Protein AF-A0A0L7K233-F1 (afdb_monomer_lite)

InterPro domains:
  IPR011701 Major facilitator superfamily [PF07690] (3-145)
  IPR020846 Major facilitator superfamily domain [PS50850] (1-150)
  IPR036259 MFS transporter superfamily [G3DSA:1.20.1250.20] (2-150)
  IPR036259 MFS transporter superfamily [SSF103473] (3-145)
  IPR050382 Major Facilitator Superfamily Sodium/Anion Cotransporter [PTHR11662] (2-149)

pLDDT: mean 72.91, std 12.08, range [40.19, 90.88]

Structure (mmCIF, N/CA/C/O backbone):
data_AF-A0A0L7K233-F1
#
_entry.id   AF-A0A0L7K233-F1
#
loop_
_atom_site.group_PDB
_atom_site.id
_atom_site.type_symbol
_atom_site.label_atom_id
_atom_site.label_alt_id
_atom_site.label_comp_id
_atom_site.label_asym_id
_atom_site.label_entity_id
_atom_site.label_seq_id
_atom_site.pdbx_PDB_ins_code
_atom_site.Cartn_x
_atom_site.Cartn_y
_atom_site.Cartn_z
_atom_site.occupancy
_atom_site.B_iso_or_equiv
_atom_site.auth_seq_id
_atom_site.auth_comp_id
_atom_site.auth_asym_id
_atom_site.auth_atom_id
_atom_site.pdbx_PDB_model_num
ATOM 1 N N . ILE A 1 1 ? 17.329 -3.101 -22.648 1.00 51.62 1 ILE A N 1
ATOM 2 C CA . ILE A 1 1 ? 16.815 -1.810 -22.131 1.00 51.62 1 ILE A CA 1
ATOM 3 C C . ILE A 1 1 ? 15.582 -1.509 -22.965 1.00 51.62 1 ILE A C 1
ATOM 5 O O . ILE A 1 1 ? 15.682 -1.614 -24.177 1.00 51.62 1 ILE A O 1
ATOM 9 N N . TYR A 1 2 ? 14.409 -1.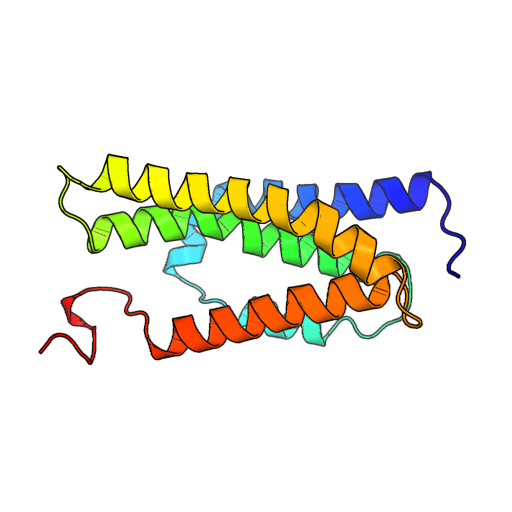312 -22.361 1.00 56.34 2 TYR A N 1
ATOM 10 C CA . TYR A 1 2 ? 13.219 -0.978 -23.146 1.00 56.34 2 TYR A CA 1
ATOM 11 C C . TYR A 1 2 ? 13.303 0.499 -23.542 1.00 56.34 2 TYR A C 1
ATOM 13 O O . TYR A 1 2 ? 13.306 1.358 -22.662 1.00 56.34 2 TYR A O 1
ATOM 21 N N . GLU A 1 3 ? 13.388 0.796 -24.837 1.00 56.91 3 GLU A N 1
ATOM 22 C CA . GLU A 1 3 ? 13.337 2.170 -25.349 1.00 56.91 3 GLU A CA 1
ATOM 23 C C . GLU A 1 3 ? 11.879 2.630 -25.419 1.00 56.91 3 GLU A C 1
ATOM 25 O O . GLU A 1 3 ? 11.200 2.509 -26.436 1.00 56.91 3 GLU A O 1
ATOM 30 N N . TRP A 1 4 ? 11.345 3.077 -24.284 1.00 70.12 4 TRP A N 1
ATOM 31 C CA . TRP A 1 4 ? 10.004 3.653 -24.231 1.00 70.12 4 TRP A CA 1
ATOM 32 C C . TRP A 1 4 ? 10.066 5.153 -24.476 1.00 70.12 4 TRP A C 1
ATOM 34 O O . TRP A 1 4 ? 10.749 5.877 -23.754 1.00 70.12 4 TRP A O 1
ATOM 44 N N . ASP A 1 5 ? 9.294 5.614 -25.457 1.00 77.50 5 ASP A N 1
ATOM 45 C CA . ASP A 1 5 ? 9.101 7.037 -25.714 1.00 77.50 5 ASP A CA 1
ATOM 46 C C . ASP A 1 5 ? 8.535 7.759 -24.473 1.00 77.50 5 ASP A C 1
ATOM 48 O O . ASP A 1 5 ? 7.766 7.180 -23.693 1.00 77.50 5 ASP A O 1
ATOM 52 N N . LYS A 1 6 ? 8.868 9.045 -24.300 1.00 76.44 6 LYS A N 1
ATOM 53 C CA . LYS A 1 6 ? 8.425 9.861 -23.152 1.00 76.44 6 LYS A CA 1
ATOM 54 C C . LYS A 1 6 ? 6.900 9.882 -23.019 1.00 76.44 6 LYS A C 1
ATOM 56 O O . LYS A 1 6 ? 6.381 9.876 -21.903 1.00 76.44 6 LYS A O 1
ATOM 61 N N . LYS A 1 7 ? 6.170 9.830 -24.141 1.00 78.88 7 LYS A N 1
ATOM 62 C CA . LYS A 1 7 ? 4.704 9.714 -24.152 1.00 78.88 7 LYS A CA 1
ATOM 63 C C . LYS A 1 7 ? 4.226 8.408 -23.510 1.00 78.88 7 LYS A C 1
ATOM 65 O O . LYS A 1 7 ? 3.275 8.412 -22.732 1.00 78.88 7 LYS A O 1
ATOM 70 N N . THR A 1 8 ? 4.915 7.303 -23.788 1.00 76.75 8 THR A N 1
ATOM 71 C CA . THR A 1 8 ? 4.617 5.979 -23.220 1.00 76.75 8 THR A CA 1
ATOM 72 C C . THR A 1 8 ? 4.929 5.942 -21.726 1.00 76.75 8 THR A C 1
ATOM 74 O O . THR A 1 8 ? 4.123 5.450 -20.942 1.00 76.75 8 THR A O 1
ATOM 77 N N . GLN A 1 9 ? 6.050 6.532 -21.299 1.00 76.31 9 GLN A N 1
ATOM 78 C CA . GLN A 1 9 ? 6.382 6.664 -19.875 1.00 76.31 9 GLN A CA 1
ATOM 79 C C . GLN A 1 9 ? 5.333 7.489 -19.113 1.00 76.31 9 GLN A C 1
ATOM 81 O O . GLN A 1 9 ? 4.907 7.090 -18.027 1.00 76.31 9 GLN A O 1
ATOM 86 N N . GLY A 1 10 ? 4.865 8.595 -19.703 1.00 79.00 10 GLY A N 1
ATOM 87 C CA . GLY A 1 10 ? 3.781 9.407 -19.148 1.00 79.00 10 GLY A CA 1
ATOM 88 C C . GLY A 1 10 ? 2.468 8.631 -19.023 1.00 79.00 10 GLY A C 1
ATOM 89 O O . GLY A 1 10 ? 1.823 8.670 -17.975 1.00 79.00 10 GLY A O 1
ATOM 90 N N . LEU A 1 11 ? 2.105 7.851 -20.048 1.00 80.06 11 LEU A N 1
ATOM 91 C CA . LEU A 1 11 ? 0.928 6.978 -20.014 1.00 80.06 11 LEU A CA 1
ATOM 92 C C . LEU A 1 11 ? 1.029 5.922 -18.906 1.00 80.06 11 LEU A C 1
ATOM 94 O O . LEU A 1 11 ? 0.099 5.784 -18.115 1.00 80.06 11 LEU A O 1
ATOM 98 N N . ILE A 1 12 ? 2.175 5.250 -18.772 1.00 78.88 12 ILE A N 1
ATOM 99 C CA . ILE A 1 12 ? 2.407 4.274 -17.698 1.00 78.88 12 ILE A CA 1
ATOM 100 C C . ILE A 1 12 ? 2.263 4.930 -16.321 1.00 78.88 12 ILE A C 1
ATOM 102 O O . ILE A 1 12 ? 1.602 4.374 -15.444 1.00 78.88 12 ILE A O 1
ATOM 106 N N . LEU A 1 13 ? 2.839 6.117 -16.116 1.00 78.06 13 LEU A N 1
ATOM 107 C CA . LEU A 1 13 ? 2.757 6.808 -14.830 1.00 78.06 13 LEU A CA 1
ATOM 108 C C . LEU A 1 13 ? 1.321 7.257 -14.512 1.00 78.06 13 LEU A C 1
ATOM 110 O O . LEU A 1 13 ? 0.853 7.060 -13.393 1.00 78.06 13 LEU A O 1
ATOM 114 N N . SER A 1 14 ? 0.608 7.798 -15.505 1.00 80.81 14 SER A N 1
ATOM 115 C CA . SER A 1 14 ? -0.775 8.273 -15.356 1.00 80.81 14 SER A CA 1
ATOM 116 C C . SER A 1 14 ? -1.790 7.149 -15.124 1.00 80.81 14 SER A C 1
ATOM 118 O O . SER A 1 14 ? -2.748 7.342 -14.378 1.00 80.81 14 SER A O 1
ATOM 120 N N . SER A 1 15 ? -1.548 5.954 -15.675 1.00 81.62 15 SER A N 1
ATOM 121 C CA . SER A 1 15 ? -2.442 4.796 -15.535 1.00 81.62 15 SER A CA 1
ATOM 122 C C . SER A 1 15 ? -2.702 4.396 -14.073 1.00 81.62 15 SER A C 1
ATOM 124 O O . SER A 1 15 ? -3.811 3.994 -13.727 1.00 81.62 15 SER A O 1
ATOM 126 N N . PHE A 1 16 ? -1.728 4.607 -13.180 1.00 78.25 16 PHE A N 1
ATOM 127 C CA . PHE A 1 16 ? -1.914 4.435 -11.736 1.00 78.25 16 PHE A CA 1
ATOM 128 C C . PHE A 1 16 ? -3.020 5.345 -11.181 1.00 78.25 16 PHE A C 1
ATOM 130 O O . PHE A 1 16 ? -3.906 4.892 -10.455 1.00 78.25 16 PHE A O 1
ATOM 137 N N . PHE A 1 17 ? -2.997 6.626 -11.556 1.00 79.62 17 PHE A N 1
ATOM 138 C CA . PHE A 1 17 ? -3.957 7.612 -11.066 1.00 79.62 17 PHE A CA 1
ATOM 139 C C . PHE A 1 17 ? -5.369 7.349 -11.580 1.00 79.62 17 PHE A C 1
ATOM 141 O O . PHE A 1 17 ? -6.327 7.653 -10.878 1.00 79.62 17 PHE A O 1
ATOM 148 N N . TRP A 1 18 ? -5.519 6.754 -12.766 1.00 81.19 18 TRP A N 1
ATOM 149 C CA . TRP A 1 18 ? -6.833 6.381 -13.292 1.00 81.19 18 TRP A CA 1
ATOM 150 C C . TRP A 1 18 ? -7.513 5.340 -12.402 1.00 81.19 18 TRP A C 1
ATOM 152 O O . TRP A 1 18 ? -8.664 5.529 -12.010 1.00 81.19 18 TRP A O 1
ATOM 162 N N . GLY A 1 19 ? -6.780 4.288 -12.016 1.00 76.31 19 GLY A N 1
ATOM 163 C CA . GLY A 1 19 ? -7.266 3.298 -11.053 1.00 76.31 19 GLY A CA 1
ATOM 164 C C . GLY A 1 19 ? -7.548 3.927 -9.688 1.00 76.31 19 GLY A C 1
ATOM 165 O O . GLY A 1 19 ? -8.621 3.740 -9.121 1.00 76.31 19 GLY A O 1
ATOM 166 N N . TYR A 1 20 ? -6.623 4.748 -9.190 1.00 75.38 20 TYR A N 1
ATOM 167 C CA . TYR A 1 20 ? -6.786 5.413 -7.898 1.00 75.38 20 TYR A CA 1
ATOM 168 C C . TYR A 1 20 ? -8.042 6.302 -7.847 1.00 75.38 20 TYR A C 1
ATOM 170 O O . TYR A 1 20 ? -8.860 6.166 -6.939 1.00 75.38 20 TYR A O 1
ATOM 178 N N . MET A 1 21 ? -8.251 7.171 -8.844 1.00 79.44 21 MET A N 1
ATOM 179 C CA . MET A 1 21 ? -9.422 8.055 -8.917 1.00 79.44 21 MET A CA 1
ATOM 180 C C . MET A 1 21 ? -10.733 7.280 -9.043 1.00 79.44 21 MET A C 1
ATOM 182 O O . MET A 1 21 ? -11.689 7.599 -8.339 1.00 79.44 21 MET A O 1
ATOM 186 N N . ALA A 1 22 ? -10.773 6.252 -9.897 1.00 78.31 22 ALA A N 1
ATOM 187 C CA . ALA A 1 22 ? -11.970 5.441 -10.094 1.00 78.31 22 ALA A CA 1
ATOM 188 C C . ALA A 1 22 ? -12.402 4.729 -8.805 1.00 78.31 22 ALA A C 1
ATOM 190 O O . ALA A 1 22 ? -13.597 4.598 -8.546 1.00 78.31 22 ALA A O 1
ATOM 191 N N . MET A 1 23 ? -11.439 4.297 -7.983 1.00 73.00 23 MET A N 1
ATOM 192 C CA . MET A 1 23 ? -11.727 3.570 -6.751 1.00 73.00 23 MET A CA 1
ATOM 193 C C . MET A 1 23 ? -11.938 4.473 -5.534 1.00 73.00 23 MET A C 1
ATOM 195 O O . MET A 1 23 ? -12.603 4.038 -4.603 1.00 73.00 23 MET A O 1
ATOM 199 N N . GLN A 1 24 ? -11.468 5.726 -5.522 1.00 69.31 24 GLN A N 1
ATOM 200 C CA . GLN A 1 24 ? -11.686 6.624 -4.376 1.00 69.31 24 GLN A CA 1
ATOM 201 C C . GLN A 1 24 ? -13.169 6.786 -4.000 1.00 69.31 24 GLN A C 1
ATOM 203 O O . GLN A 1 24 ? -13.491 6.825 -2.815 1.00 69.31 24 GLN A O 1
ATOM 208 N N . ILE A 1 25 ? -14.073 6.832 -4.984 1.00 69.19 25 ILE A N 1
ATOM 209 C CA . ILE A 1 25 ? -15.519 6.976 -4.750 1.00 69.19 25 ILE A CA 1
ATOM 210 C C . ILE A 1 25 ? -16.129 5.690 -4.135 1.00 69.19 25 ILE A C 1
ATOM 212 O O . ILE A 1 25 ? -16.782 5.778 -3.095 1.00 69.19 25 ILE A O 1
ATOM 216 N N . PRO A 1 26 ? -15.926 4.483 -4.705 1.00 68.69 26 PRO A N 1
ATOM 217 C CA . PRO A 1 26 ? -16.506 3.245 -4.175 1.00 68.69 26 PRO A CA 1
ATOM 218 C C . PRO A 1 26 ? -15.673 2.526 -3.089 1.00 68.69 26 PRO A C 1
ATOM 220 O O . PRO A 1 26 ? -16.179 1.577 -2.480 1.00 68.69 26 PRO A O 1
ATOM 223 N N . ALA A 1 27 ? -14.429 2.938 -2.809 1.00 60.56 27 ALA A N 1
ATOM 224 C CA . ALA A 1 27 ? -13.501 2.262 -1.887 1.00 60.56 27 ALA A CA 1
ATOM 225 C C . ALA A 1 27 ? -14.092 2.011 -0.491 1.00 60.56 27 ALA A C 1
ATOM 227 O O . ALA A 1 27 ? -13.907 0.930 0.070 1.00 60.56 27 ALA A O 1
ATOM 228 N N . GLY A 1 28 ? -14.856 2.965 0.051 1.00 54.59 28 GLY A N 1
ATOM 229 C CA . GLY A 1 28 ? -15.491 2.825 1.367 1.00 54.59 28 GLY A CA 1
ATOM 230 C C . GLY A 1 28 ? -16.544 1.709 1.437 1.00 54.59 28 GLY A C 1
ATOM 231 O O . GLY A 1 28 ? -16.739 1.107 2.493 1.00 54.59 28 GLY A O 1
ATOM 232 N N . LEU A 1 29 ? -17.195 1.391 0.311 1.00 60.28 29 LEU A N 1
ATOM 233 C CA . LEU A 1 29 ? -18.207 0.333 0.211 1.00 60.28 29 LEU A CA 1
ATOM 234 C C . LEU A 1 29 ? -17.580 -1.026 -0.130 1.00 60.28 29 LEU A C 1
ATOM 236 O O . LEU A 1 29 ? -17.965 -2.042 0.450 1.00 60.28 29 LEU A O 1
ATOM 240 N N . LEU A 1 30 ? -16.590 -1.058 -1.031 1.00 56.47 30 LEU A N 1
ATOM 241 C CA . LEU A 1 30 ? -15.907 -2.301 -1.412 1.00 56.47 30 LEU A CA 1
ATOM 242 C C . LEU A 1 30 ? -15.009 -2.863 -0.304 1.00 56.47 30 LEU A C 1
ATOM 244 O O . LEU A 1 30 ? -14.959 -4.087 -0.154 1.00 56.47 30 LEU A O 1
ATOM 248 N N . ALA A 1 31 ? -14.383 -2.008 0.515 1.00 53.12 31 ALA A N 1
ATOM 249 C CA . ALA A 1 31 ? -13.583 -2.438 1.666 1.00 53.12 31 ALA A CA 1
ATOM 250 C C . ALA A 1 31 ? -14.389 -3.284 2.669 1.00 53.12 31 ALA A C 1
ATOM 252 O O . ALA A 1 31 ? -13.833 -4.164 3.320 1.00 53.12 31 ALA A O 1
ATOM 253 N N . LYS A 1 32 ? -15.711 -3.072 2.757 1.00 52.16 32 LYS A N 1
ATOM 254 C CA . LYS A 1 32 ? -16.603 -3.867 3.613 1.00 52.16 32 LYS A CA 1
ATOM 255 C C . LYS A 1 32 ? -17.024 -5.212 3.014 1.00 52.16 32 LYS A C 1
ATOM 257 O O . LYS A 1 32 ? -17.476 -6.059 3.776 1.00 52.16 32 LYS A O 1
ATOM 262 N N . LYS A 1 33 ? -16.944 -5.407 1.689 1.00 53.50 33 LYS A N 1
ATOM 263 C CA . LYS A 1 33 ? -17.670 -6.502 1.014 1.00 53.50 33 LYS A CA 1
ATOM 264 C C . LYS A 1 33 ? -16.799 -7.560 0.335 1.00 53.50 33 LYS A C 1
ATOM 266 O O . LYS A 1 33 ? -17.219 -8.710 0.322 1.00 53.50 33 LYS A O 1
ATOM 271 N N . TYR A 1 34 ? -15.634 -7.220 -0.229 1.00 53.03 34 TYR A N 1
ATOM 272 C CA . TYR A 1 34 ? -14.989 -8.140 -1.186 1.00 53.03 34 TYR A CA 1
ATOM 273 C C . TYR A 1 34 ? -13.635 -8.743 -0.802 1.00 53.03 34 TYR A C 1
ATOM 275 O O . TYR A 1 34 ? -13.296 -9.776 -1.372 1.00 53.03 34 TYR A O 1
ATOM 283 N N . GLY A 1 35 ? -12.903 -8.214 0.185 1.00 53.47 35 GLY A N 1
ATOM 284 C CA . GLY A 1 35 ? -11.617 -8.792 0.607 1.00 53.47 35 GLY A CA 1
ATOM 285 C C . GLY A 1 35 ? -10.552 -8.821 -0.509 1.00 53.47 35 GLY A C 1
ATOM 286 O O . GLY A 1 35 ? -10.838 -8.814 -1.703 1.00 53.47 35 GLY A O 1
ATOM 287 N N . GLY A 1 36 ? -9.270 -8.844 -0.149 1.00 51.00 36 GLY A N 1
ATOM 288 C CA . GLY A 1 36 ? -8.165 -8.630 -1.099 1.00 51.00 36 GLY A CA 1
ATOM 289 C C . GLY A 1 36 ? -7.953 -9.700 -2.190 1.00 51.00 36 GLY A C 1
ATOM 290 O O . GLY A 1 36 ? -6.953 -9.662 -2.898 1.00 51.00 36 GLY A O 1
ATOM 291 N N . LYS A 1 37 ? -8.849 -10.684 -2.335 1.00 41.81 37 LYS A N 1
ATOM 292 C CA . LYS A 1 37 ? -8.624 -11.907 -3.125 1.00 41.81 37 LYS A CA 1
ATOM 293 C C . LYS A 1 37 ? -8.744 -11.699 -4.641 1.00 41.81 37 LYS A C 1
ATOM 295 O O . LYS A 1 37 ? -8.035 -12.354 -5.399 1.00 41.81 37 LYS A O 1
ATOM 300 N N . LEU A 1 38 ? -9.582 -10.756 -5.088 1.00 52.28 38 LEU A N 1
ATOM 301 C CA . LEU A 1 38 ? -9.756 -10.430 -6.515 1.00 52.28 38 LEU A CA 1
ATOM 302 C C . LEU A 1 38 ? -8.485 -9.807 -7.130 1.00 52.28 38 LEU A C 1
ATOM 304 O O . LEU A 1 38 ? -8.199 -9.980 -8.309 1.00 52.28 38 LEU A O 1
ATOM 308 N N . ILE A 1 39 ? -7.700 -9.118 -6.301 1.00 52.59 39 ILE A N 1
ATOM 309 C CA . ILE A 1 39 ? -6.488 -8.378 -6.678 1.00 52.59 39 ILE A CA 1
ATOM 310 C C . ILE A 1 39 ? -5.375 -9.330 -7.119 1.00 52.59 39 ILE A C 1
ATOM 312 O O . ILE A 1 39 ? -4.711 -9.089 -8.125 1.00 52.59 39 ILE A O 1
ATOM 316 N N . LEU A 1 40 ? -5.197 -10.427 -6.378 1.00 48.16 40 LEU A N 1
ATOM 317 C CA . LEU A 1 40 ? -4.184 -11.437 -6.678 1.00 48.16 40 LEU A CA 1
ATOM 318 C C . LEU A 1 40 ? -4.496 -12.162 -7.994 1.00 48.16 40 LEU A C 1
ATOM 320 O O . LEU A 1 40 ? -3.586 -12.429 -8.772 1.00 48.16 40 LEU A O 1
ATOM 324 N N . LEU A 1 41 ? -5.778 -12.420 -8.274 1.00 50.59 41 LEU A N 1
ATOM 325 C CA . LEU A 1 41 ? -6.215 -13.096 -9.500 1.00 50.59 41 LEU A CA 1
ATOM 326 C C . LEU A 1 41 ? -5.998 -12.241 -10.757 1.00 50.59 41 LEU A C 1
ATOM 328 O O . LEU A 1 41 ? -5.549 -12.768 -11.770 1.00 50.59 41 LEU A O 1
ATOM 332 N N . VAL A 1 42 ? -6.248 -10.928 -10.695 1.00 54.09 4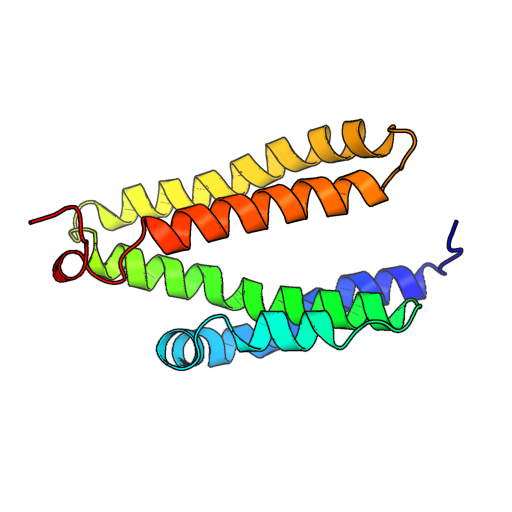2 VAL A N 1
ATOM 333 C CA . VAL A 1 42 ? -6.007 -10.031 -11.842 1.00 54.09 42 VAL A CA 1
ATOM 334 C C . VAL A 1 42 ? -4.507 -9.853 -12.105 1.00 54.09 42 VAL A C 1
ATOM 336 O O . VAL A 1 42 ? -4.099 -9.841 -13.263 1.00 54.09 42 VAL A O 1
ATOM 339 N N . ALA A 1 43 ? -3.678 -9.797 -11.056 1.00 48.88 43 ALA A N 1
ATOM 340 C CA . ALA A 1 43 ? -2.220 -9.718 -11.193 1.00 48.88 43 ALA A CA 1
ATOM 341 C C . ALA A 1 43 ? -1.598 -10.984 -11.820 1.00 48.88 43 ALA A C 1
ATOM 343 O O . ALA A 1 43 ? -0.601 -10.894 -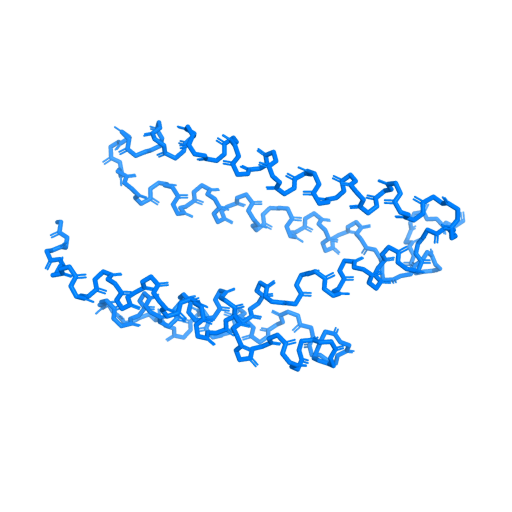12.534 1.00 48.88 43 ALA A O 1
ATOM 344 N N . LEU A 1 44 ? -2.196 -12.158 -11.578 1.00 45.94 44 LEU A N 1
ATOM 345 C CA . LEU A 1 44 ? -1.758 -13.445 -12.135 1.00 45.94 44 LEU A CA 1
ATOM 346 C C . LEU A 1 44 ? -2.116 -13.619 -13.623 1.00 45.94 44 LEU A C 1
ATOM 348 O O . LEU A 1 44 ? -1.393 -14.304 -14.344 1.00 45.94 44 LEU A O 1
ATOM 352 N N . LEU A 1 45 ? -3.197 -12.991 -14.103 1.00 49.88 45 LEU A N 1
ATOM 353 C CA . LEU A 1 45 ? -3.651 -13.107 -15.498 1.00 49.88 45 LEU A CA 1
ATOM 354 C C . LEU A 1 45 ? -2.866 -12.222 -16.483 1.00 49.88 45 LEU A C 1
ATOM 356 O O . LEU A 1 45 ? -2.910 -12.450 -17.690 1.00 49.88 45 LEU A O 1
ATOM 360 N N . THR A 1 46 ? -2.106 -11.241 -16.000 1.00 51.91 46 THR A N 1
ATOM 361 C CA . THR A 1 46 ? -1.287 -10.346 -16.830 1.00 51.91 46 THR A CA 1
ATOM 362 C C . THR A 1 46 ? 0.135 -10.881 -17.015 1.00 51.91 46 THR A C 1
ATOM 364 O O . THR A 1 46 ? 1.102 -10.301 -16.532 1.00 51.91 46 THR A O 1
ATOM 367 N N . SER A 1 47 ? 0.271 -12.004 -17.722 1.00 43.12 47 SER A N 1
ATOM 368 C CA . SER A 1 47 ? 1.559 -12.585 -18.141 1.00 43.12 47 SER A CA 1
ATOM 369 C C . SER A 1 47 ? 1.774 -12.478 -19.661 1.00 43.12 47 SER A C 1
ATOM 371 O O . SER A 1 47 ? 2.128 -13.441 -20.332 1.00 43.12 47 SER A O 1
ATOM 373 N N . GLY A 1 48 ? 1.571 -11.278 -20.223 1.00 48.53 48 GLY A N 1
ATOM 374 C CA . GLY A 1 48 ? 1.837 -10.970 -21.637 1.00 48.53 48 GLY A CA 1
ATOM 375 C C . GLY A 1 48 ? 2.737 -9.742 -21.781 1.00 48.53 48 GLY A C 1
ATOM 376 O O . GLY A 1 48 ? 2.351 -8.641 -21.402 1.00 48.53 48 GLY A O 1
ATOM 377 N N . GLY A 1 49 ? 3.960 -9.935 -22.282 1.00 61.38 49 GLY A N 1
ATOM 378 C CA . GLY A 1 49 ? 5.041 -8.942 -22.272 1.00 61.38 49 GLY A CA 1
ATOM 379 C C . GLY A 1 49 ? 4.777 -7.680 -23.106 1.00 61.38 49 GLY A C 1
ATOM 380 O O . GLY A 1 49 ? 4.514 -7.754 -24.302 1.00 61.38 49 GLY A O 1
ATOM 381 N N . GLY A 1 50 ? 4.911 -6.510 -22.469 1.00 67.88 50 GLY A N 1
ATOM 382 C CA . GLY A 1 50 ? 4.880 -5.191 -23.110 1.00 67.88 50 GLY A CA 1
ATOM 383 C C . GLY A 1 50 ? 4.528 -4.056 -22.138 1.00 67.88 50 GLY A C 1
ATOM 384 O O . GLY A 1 50 ? 4.080 -4.295 -21.017 1.00 67.88 50 GLY A O 1
ATOM 385 N N . TRP A 1 51 ? 4.692 -2.800 -22.566 1.00 67.50 51 TRP A N 1
ATOM 386 C CA . TRP A 1 51 ? 4.296 -1.616 -21.784 1.00 67.50 51 TRP A CA 1
ATOM 387 C C . TRP A 1 51 ? 2.800 -1.570 -21.380 1.00 67.50 51 TRP A C 1
ATOM 389 O O . TRP A 1 51 ? 2.524 -1.072 -20.286 1.00 67.50 51 TRP A O 1
ATOM 399 N N . PRO A 1 52 ? 1.830 -2.137 -22.140 1.00 73.19 52 PRO A N 1
ATOM 400 C CA . PRO A 1 52 ? 0.429 -2.170 -21.713 1.00 73.19 52 PRO A CA 1
ATOM 401 C C . PRO A 1 52 ? 0.207 -3.045 -20.476 1.00 73.19 52 PRO A C 1
ATOM 403 O O . PRO A 1 52 ? -0.616 -2.712 -19.630 1.00 73.19 52 PRO A O 1
ATOM 406 N N . CYS A 1 53 ? 0.979 -4.125 -20.319 1.00 72.25 53 CYS A N 1
ATOM 407 C CA . CYS A 1 53 ? 0.937 -4.960 -19.119 1.00 72.25 53 CYS A CA 1
ATOM 408 C C . CYS A 1 53 ? 1.347 -4.159 -17.880 1.00 72.25 53 CYS A C 1
ATOM 410 O O . CYS A 1 53 ? 0.712 -4.256 -16.833 1.00 72.25 53 CYS A O 1
ATOM 412 N N . VAL A 1 54 ? 2.371 -3.312 -18.014 1.00 72.38 54 VAL A N 1
ATOM 413 C CA . VAL A 1 54 ? 2.811 -2.422 -16.933 1.00 72.38 54 VAL A CA 1
ATOM 414 C C . VAL A 1 54 ? 1.706 -1.427 -16.580 1.00 72.38 54 VAL A C 1
ATOM 416 O O . VAL A 1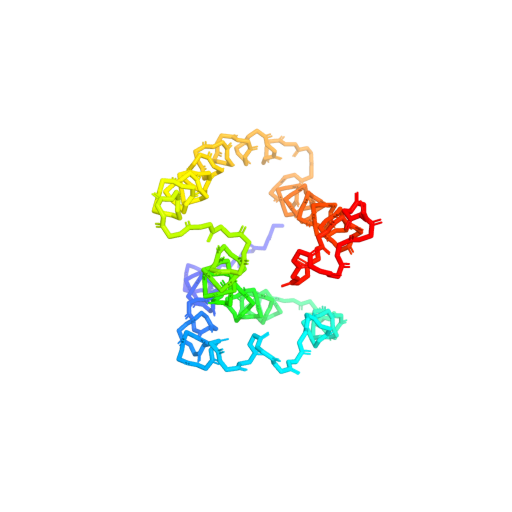 54 ? 1.456 -1.209 -15.398 1.00 72.38 54 VAL A O 1
ATOM 419 N N . CYS A 1 55 ? 0.992 -0.886 -17.572 1.00 73.56 55 CYS A N 1
ATOM 420 C CA . CYS A 1 55 ? -0.172 -0.029 -17.332 1.00 73.56 55 CYS A CA 1
ATOM 421 C C . CYS A 1 55 ? -1.284 -0.759 -16.569 1.00 73.56 55 CYS A C 1
ATOM 423 O O . CYS A 1 55 ? -1.810 -0.215 -15.604 1.00 73.56 55 CYS A O 1
ATOM 425 N N . VAL A 1 56 ? -1.627 -1.996 -16.944 1.00 75.06 56 VAL A N 1
ATOM 426 C CA . VAL A 1 56 ? -2.655 -2.771 -16.225 1.00 75.06 56 VAL A CA 1
ATOM 427 C C . VAL A 1 56 ? -2.228 -3.026 -14.778 1.00 75.06 56 VAL A C 1
ATOM 429 O O . VAL A 1 56 ? -3.001 -2.750 -13.862 1.00 75.06 56 VAL A O 1
ATOM 432 N N . CYS A 1 57 ? -0.980 -3.447 -14.545 1.00 73.31 57 CYS A N 1
ATOM 433 C CA . CYS A 1 57 ? -0.446 -3.617 -13.192 1.00 73.31 57 CYS A CA 1
ATOM 434 C C . CYS A 1 57 ? -0.520 -2.316 -12.376 1.00 73.31 57 CYS A C 1
ATOM 436 O O . CYS A 1 57 ? -0.880 -2.340 -11.200 1.00 73.31 57 CYS A O 1
ATOM 438 N N . ARG A 1 58 ? -0.223 -1.167 -12.996 1.00 77.12 58 ARG A N 1
ATOM 439 C CA . ARG A 1 58 ? -0.314 0.157 -12.361 1.00 77.12 58 ARG A CA 1
ATOM 440 C C . ARG A 1 58 ? -1.752 0.549 -12.030 1.00 77.12 58 ARG A C 1
ATOM 442 O O . ARG A 1 58 ? -1.983 1.045 -10.931 1.00 77.12 58 ARG A O 1
ATOM 449 N N . VAL A 1 59 ? -2.708 0.302 -12.925 1.00 77.56 59 VAL A N 1
ATOM 450 C CA . VAL A 1 59 ? -4.139 0.539 -12.668 1.00 77.56 59 VAL A CA 1
ATOM 451 C C . VAL A 1 59 ? -4.604 -0.303 -11.486 1.00 77.56 59 VAL A C 1
ATOM 453 O O . VAL A 1 59 ? -5.213 0.233 -10.563 1.00 77.56 59 VAL A O 1
ATOM 456 N N . VAL A 1 60 ? -4.273 -1.598 -11.474 1.00 74.50 60 VAL A N 1
ATOM 457 C CA . VAL A 1 60 ? -4.608 -2.502 -10.365 1.00 74.50 60 VAL A CA 1
ATOM 458 C C . VAL A 1 60 ? -4.011 -1.987 -9.061 1.00 74.50 60 VAL A C 1
ATOM 460 O O . VAL A 1 60 ? -4.731 -1.865 -8.077 1.00 74.50 60 VAL A O 1
ATOM 463 N N . MET A 1 61 ? -2.736 -1.599 -9.060 1.00 74.38 61 MET A N 1
ATOM 464 C CA . MET A 1 61 ? -2.083 -1.012 -7.889 1.00 74.38 61 MET A CA 1
ATOM 465 C C . MET A 1 61 ? -2.799 0.257 -7.393 1.00 74.38 61 MET A C 1
ATOM 467 O O . MET A 1 61 ? -2.990 0.427 -6.193 1.00 74.38 61 MET A O 1
ATOM 471 N N . GLY A 1 62 ? -3.253 1.125 -8.301 1.00 73.62 62 GLY A N 1
ATOM 472 C CA . GLY A 1 62 ? -4.036 2.313 -7.951 1.00 73.62 62 GLY A CA 1
ATOM 473 C C . GLY A 1 62 ? -5.388 1.974 -7.317 1.00 73.62 62 GLY A C 1
ATOM 474 O O . GLY A 1 62 ? -5.747 2.557 -6.293 1.00 73.62 62 GLY A O 1
ATOM 475 N N . LEU A 1 63 ? -6.111 0.997 -7.879 1.00 75.31 63 LEU A N 1
ATOM 476 C CA . LEU A 1 63 ? -7.395 0.527 -7.345 1.00 75.31 63 LEU A CA 1
ATOM 477 C C . LEU A 1 63 ? -7.236 0.010 -5.905 1.00 75.31 63 LEU A C 1
ATOM 479 O O . LEU A 1 63 ? -8.015 0.351 -5.017 1.00 75.31 63 LEU A O 1
ATOM 483 N N . THR A 1 64 ? -6.213 -0.798 -5.635 1.00 71.06 64 THR A N 1
ATOM 484 C CA . THR A 1 64 ? -6.015 -1.365 -4.293 1.00 71.06 64 THR A CA 1
ATOM 485 C C . THR A 1 64 ? -5.559 -0.330 -3.286 1.00 71.06 64 THR A C 1
ATOM 487 O O . THR A 1 64 ? -6.047 -0.313 -2.153 1.00 71.06 64 THR A O 1
ATOM 490 N N . GLN A 1 65 ? -4.670 0.570 -3.705 1.00 73.31 65 GLN A N 1
ATOM 491 C CA . GLN A 1 65 ? -4.111 1.583 -2.829 1.00 73.31 65 GLN A CA 1
ATOM 492 C C . GLN A 1 65 ? -5.162 2.603 -2.372 1.00 73.31 65 GLN A C 1
ATOM 494 O O . GLN A 1 65 ? -5.102 3.064 -1.234 1.00 73.31 65 GLN A O 1
ATOM 499 N N . ALA A 1 66 ? -6.176 2.895 -3.191 1.00 74.25 66 ALA A N 1
ATOM 500 C CA . ALA A 1 66 ? -7.280 3.782 -2.810 1.00 74.25 66 ALA A CA 1
ATOM 501 C C . ALA A 1 66 ? -8.082 3.284 -1.589 1.00 74.25 66 ALA A C 1
ATOM 503 O O . ALA A 1 66 ? -8.698 4.080 -0.883 1.00 74.25 66 ALA A O 1
ATOM 504 N N . CYS A 1 67 ? -8.066 1.976 -1.308 1.00 69.94 67 CYS A N 1
ATOM 505 C CA . CYS A 1 67 ? -8.800 1.393 -0.183 1.00 69.94 67 CYS A CA 1
ATOM 506 C C . CYS A 1 67 ? -8.040 1.461 1.151 1.00 69.94 67 CYS A C 1
ATOM 508 O O . CYS A 1 67 ? -8.660 1.279 2.200 1.00 69.94 67 CYS A O 1
ATOM 510 N N . LEU A 1 68 ? -6.727 1.727 1.136 1.00 72.69 68 LEU A N 1
ATOM 511 C CA . LEU A 1 68 ? -5.882 1.687 2.335 1.00 72.69 68 LEU A CA 1
ATOM 512 C C . LEU A 1 68 ? -6.298 2.736 3.371 1.00 72.69 68 LEU A C 1
ATOM 514 O O . LEU A 1 68 ? -6.532 2.382 4.521 1.00 72.69 68 LEU A O 1
ATOM 518 N N . PHE A 1 69 ? -6.451 4.005 2.984 1.00 74.38 69 PHE A N 1
ATOM 519 C CA . PHE A 1 69 ? -6.770 5.068 3.946 1.00 74.38 69 PHE A CA 1
ATOM 520 C C . PHE A 1 69 ? -8.159 4.916 4.599 1.00 74.38 69 PHE A C 1
ATOM 522 O O . PHE A 1 69 ? -8.234 4.969 5.831 1.00 74.38 69 PHE A O 1
ATOM 529 N N . PRO A 1 70 ? -9.255 4.650 3.853 1.00 71.12 70 PRO A N 1
ATOM 530 C CA . PRO A 1 70 ? -10.565 4.396 4.460 1.00 71.12 70 PRO A CA 1
ATOM 531 C C . PRO A 1 70 ? -10.587 3.149 5.357 1.00 71.12 70 PRO A C 1
ATOM 533 O O . PRO A 1 70 ? -11.223 3.154 6.417 1.00 71.12 70 PRO A O 1
ATOM 536 N N . ALA A 1 71 ? -9.882 2.082 4.959 1.00 73.25 71 ALA A N 1
ATOM 537 C CA . ALA A 1 71 ? -9.773 0.863 5.756 1.00 73.25 71 ALA A CA 1
ATOM 538 C C . ALA A 1 71 ? -9.001 1.112 7.060 1.00 73.25 71 ALA A C 1
ATOM 540 O O . ALA A 1 71 ? -9.489 0.740 8.128 1.00 73.25 71 ALA A O 1
ATOM 541 N N . SER A 1 72 ? -7.865 1.814 6.997 1.00 75.56 72 SER A N 1
ATOM 542 C CA . SER A 1 72 ? -7.080 2.215 8.170 1.00 75.56 72 SER A CA 1
ATOM 543 C C . SER A 1 72 ? -7.905 3.061 9.138 1.00 75.56 72 SER A C 1
ATOM 545 O O . SER A 1 72 ? -7.940 2.764 10.329 1.00 75.56 72 SER A O 1
ATOM 547 N N . HIS A 1 73 ? -8.653 4.052 8.642 1.00 73.88 73 HIS A N 1
ATOM 548 C CA . HIS A 1 73 ? -9.556 4.848 9.480 1.00 73.88 73 HIS A CA 1
ATOM 549 C C . HIS A 1 73 ? -10.651 4.012 10.144 1.00 73.88 73 HIS A C 1
ATOM 551 O O . HIS A 1 73 ? -10.957 4.220 11.318 1.00 73.88 73 HIS A O 1
ATOM 557 N N . THR A 1 74 ? -11.235 3.057 9.418 1.00 76.25 74 THR A N 1
ATOM 558 C CA . THR A 1 74 ? -12.264 2.164 9.967 1.00 76.25 74 THR A CA 1
ATOM 559 C C . THR A 1 74 ? -11.687 1.250 11.048 1.00 76.25 74 THR A C 1
ATOM 561 O O . THR A 1 74 ? -12.320 1.057 12.085 1.00 76.25 74 THR A O 1
ATOM 564 N N . LEU A 1 75 ? -10.483 0.710 10.833 1.00 76.06 75 LEU A N 1
ATOM 565 C CA . LEU A 1 75 ? -9.815 -0.182 11.777 1.00 76.06 75 LEU A CA 1
ATOM 566 C C . LEU A 1 75 ? -9.396 0.557 13.053 1.00 76.06 75 LEU A C 1
ATOM 568 O O . LEU A 1 75 ? -9.776 0.141 14.146 1.00 76.06 75 LEU A O 1
ATOM 572 N N . LEU A 1 76 ? -8.713 1.700 12.920 1.00 78.44 76 LEU A N 1
ATOM 573 C CA . LEU A 1 76 ? -8.399 2.597 14.042 1.00 78.44 76 LEU A CA 1
ATOM 574 C C . LEU A 1 76 ? -9.680 3.040 14.761 1.00 78.44 76 LEU A C 1
ATOM 576 O O . LEU A 1 76 ? -9.712 3.177 15.981 1.00 78.44 76 LEU A O 1
ATOM 580 N N . GLY A 1 77 ? -10.767 3.197 14.003 1.00 76.38 77 GLY A N 1
ATOM 581 C CA . GLY A 1 77 ? -12.097 3.502 14.506 1.00 76.38 77 GLY A CA 1
ATOM 582 C C . GLY A 1 77 ? -12.702 2.446 15.436 1.00 76.38 77 GLY A C 1
ATOM 583 O O . GLY A 1 77 ? -13.514 2.776 16.297 1.00 76.38 77 GLY A O 1
ATOM 584 N N . ARG A 1 78 ? -12.325 1.179 15.265 1.00 75.75 78 ARG A N 1
ATOM 585 C CA . ARG A 1 78 ? -12.822 0.055 16.070 1.00 75.75 78 ARG A CA 1
ATOM 586 C C . ARG A 1 78 ? -11.902 -0.298 17.229 1.00 75.75 78 ARG A C 1
ATOM 588 O O . ARG A 1 78 ? -12.383 -0.786 18.243 1.00 75.75 78 ARG A O 1
ATOM 595 N N . TRP A 1 79 ? -10.603 -0.076 17.056 1.00 76.06 79 TRP A N 1
ATOM 596 C CA . TRP A 1 79 ? -9.576 -0.467 18.018 1.00 76.06 79 TRP A CA 1
ATOM 597 C C . TRP A 1 79 ? -9.228 0.622 19.031 1.00 76.06 79 TRP A C 1
ATOM 599 O O . TRP A 1 79 ? -8.793 0.291 20.129 1.00 76.06 79 TRP A O 1
ATOM 609 N N . LEU A 1 80 ? -9.408 1.904 18.688 1.00 81.50 80 LEU A N 1
ATOM 610 C CA . LEU A 1 80 ? -8.950 3.010 19.528 1.00 81.50 80 LEU A CA 1
ATOM 611 C C . LEU A 1 80 ? -10.097 3.811 20.161 1.00 81.50 80 LEU A C 1
ATOM 613 O O . LEU A 1 80 ? -11.061 4.163 19.455 1.00 81.50 80 LEU A O 1
ATOM 617 N N . PRO A 1 81 ? -9.960 4.191 21.448 1.00 81.81 81 PRO A N 1
ATOM 618 C CA . PRO A 1 81 ? -10.848 5.149 22.094 1.00 81.81 81 PRO A CA 1
ATOM 619 C C . PRO A 1 81 ? -10.747 6.530 21.427 1.00 81.81 81 PRO A C 1
ATOM 621 O O . PRO A 1 81 ? -9.728 6.900 20.838 1.00 81.81 81 PRO A O 1
ATOM 624 N N . ALA A 1 82 ? -11.830 7.309 21.504 1.00 81.88 82 ALA A N 1
ATOM 625 C CA . ALA A 1 82 ? -11.947 8.582 20.787 1.00 81.88 82 ALA A CA 1
ATOM 626 C C . ALA A 1 82 ? -10.880 9.621 21.189 1.00 81.88 82 ALA A C 1
ATOM 628 O O . ALA A 1 82 ? -10.488 10.429 20.351 1.00 81.88 82 ALA A O 1
ATOM 629 N N . SER A 1 83 ? -10.387 9.568 22.431 1.00 83.12 83 SER A N 1
ATOM 630 C CA . SER A 1 83 ? -9.357 10.469 22.968 1.00 83.12 83 SER A CA 1
ATOM 631 C C . SER A 1 83 ? -7.996 10.318 22.281 1.00 83.12 83 SER A C 1
ATOM 633 O O . SER A 1 83 ? -7.312 11.310 22.052 1.00 83.12 83 SER A O 1
ATOM 635 N N . GLU A 1 84 ? -7.607 9.095 21.922 1.00 85.75 84 GLU A N 1
ATOM 636 C CA . GLU A 1 84 ? -6.266 8.787 21.398 1.00 85.75 84 GLU A CA 1
ATOM 637 C C . GLU A 1 84 ? -6.243 8.611 19.876 1.00 85.75 84 GLU A C 1
ATOM 639 O O . GLU A 1 84 ? -5.181 8.635 19.245 1.00 85.75 84 GLU A O 1
ATOM 644 N N . ARG A 1 85 ? -7.423 8.473 19.257 1.00 83.88 85 ARG A N 1
ATOM 645 C CA . ARG A 1 85 ? -7.566 8.192 17.825 1.00 83.88 85 ARG A CA 1
ATOM 646 C C . ARG A 1 85 ? -6.820 9.192 16.951 1.00 83.88 85 ARG A C 1
ATOM 648 O O . ARG A 1 85 ? -6.154 8.770 16.010 1.00 83.88 85 ARG A O 1
ATOM 655 N N . THR A 1 86 ? -6.919 10.490 17.230 1.00 84.25 86 THR A N 1
ATOM 656 C CA . THR A 1 86 ? -6.293 11.529 16.395 1.00 84.25 86 THR A CA 1
ATOM 657 C C . THR A 1 86 ? -4.769 11.438 16.427 1.00 84.25 86 THR A C 1
ATOM 659 O O . THR A 1 86 ? -4.137 11.488 15.374 1.00 84.25 86 THR A O 1
ATOM 662 N N . ALA A 1 87 ? -4.179 11.233 17.608 1.00 86.75 87 ALA A N 1
ATOM 663 C CA . ALA A 1 87 ? -2.730 11.133 17.769 1.00 86.75 87 ALA A CA 1
ATOM 664 C C . ALA A 1 87 ? -2.165 9.897 17.051 1.00 86.75 87 ALA A C 1
ATOM 666 O O . ALA A 1 87 ? -1.226 10.004 16.263 1.00 86.75 87 ALA A O 1
ATOM 667 N N . LEU A 1 88 ? -2.787 8.732 17.252 1.00 83.00 88 LEU A N 1
ATOM 668 C CA . LEU A 1 88 ? -2.350 7.480 16.628 1.00 83.00 88 LEU A CA 1
ATOM 669 C C . LEU A 1 88 ? -2.617 7.450 15.119 1.00 83.00 88 LEU A C 1
ATOM 671 O O . LEU A 1 88 ? -1.810 6.924 14.358 1.00 83.00 88 LEU A O 1
ATOM 675 N N . THR A 1 89 ? -3.697 8.084 14.662 1.00 83.44 89 THR A N 1
ATOM 676 C CA . THR A 1 89 ? -3.928 8.312 13.230 1.00 83.44 89 THR A CA 1
ATOM 677 C C . THR A 1 89 ? -2.810 9.177 12.642 1.00 83.44 89 THR A C 1
ATOM 679 O O . THR A 1 89 ? -2.243 8.822 11.610 1.00 83.44 89 THR A O 1
ATOM 682 N N . GLY A 1 90 ? -2.429 10.262 13.325 1.00 84.38 90 GLY A N 1
ATOM 683 C CA . GLY A 1 90 ? -1.293 11.102 12.942 1.00 84.38 90 GLY A CA 1
ATOM 684 C C . GLY A 1 90 ? 0.021 10.323 12.842 1.00 84.38 90 GLY A C 1
ATOM 685 O O . GLY A 1 90 ? 0.765 10.510 11.883 1.00 84.38 90 GLY A O 1
ATOM 686 N N . LEU A 1 91 ? 0.270 9.387 13.763 1.00 86.81 91 LEU A N 1
ATOM 687 C CA . LEU A 1 91 ? 1.436 8.500 13.712 1.00 86.81 91 LEU A CA 1
ATOM 688 C C . LEU A 1 91 ? 1.419 7.584 12.475 1.00 86.81 91 LEU A C 1
ATOM 690 O O . LEU A 1 91 ? 2.438 7.459 11.798 1.00 86.81 91 LEU A O 1
ATOM 694 N N . VAL A 1 92 ? 0.271 6.984 12.141 1.00 82.75 92 VAL A N 1
ATOM 695 C CA . VAL A 1 92 ? 0.117 6.131 10.944 1.00 82.75 92 VAL A CA 1
ATOM 696 C C . VAL A 1 92 ? 0.393 6.922 9.662 1.00 82.75 92 VAL A C 1
ATOM 698 O O . VAL A 1 92 ? 1.154 6.468 8.805 1.00 82.75 92 VAL A O 1
ATOM 701 N N . TYR A 1 93 ? -0.169 8.127 9.539 1.00 82.31 93 TYR A N 1
ATOM 702 C CA . TYR A 1 93 ? 0.088 9.003 8.392 1.00 82.31 93 TYR A CA 1
ATOM 703 C C . TYR A 1 93 ? 1.543 9.488 8.343 1.00 82.31 93 TYR A C 1
ATOM 705 O O . TYR A 1 93 ? 2.156 9.489 7.274 1.00 82.31 93 TYR A O 1
ATOM 713 N N . GLY A 1 94 ? 2.131 9.822 9.494 1.00 86.44 94 GLY A N 1
ATOM 714 C CA . GLY A 1 94 ? 3.549 10.165 9.612 1.00 86.44 94 GLY A CA 1
ATOM 715 C C . GLY A 1 94 ? 4.462 9.035 9.133 1.00 86.44 94 GLY A C 1
ATOM 716 O O . GLY A 1 94 ? 5.403 9.278 8.377 1.00 86.44 94 GLY A O 1
ATOM 717 N N . GLY A 1 95 ? 4.128 7.786 9.473 1.00 83.88 95 GLY A N 1
ATOM 718 C CA . GLY A 1 95 ? 4.825 6.594 8.990 1.00 83.88 95 GLY A CA 1
ATOM 719 C C . GLY A 1 95 ? 4.852 6.486 7.462 1.00 83.88 95 GLY A C 1
ATOM 720 O O . GLY A 1 95 ? 5.886 6.136 6.893 1.00 83.88 95 GLY A O 1
ATOM 721 N N . SER A 1 96 ? 3.768 6.871 6.777 1.00 82.38 96 SER A N 1
ATOM 722 C CA . SER A 1 96 ? 3.729 6.901 5.307 1.00 82.38 96 SER A CA 1
ATOM 723 C C . SER A 1 96 ? 4.746 7.881 4.714 1.00 82.38 96 SER A C 1
ATOM 725 O O . SER A 1 96 ? 5.361 7.584 3.690 1.00 82.38 96 SER A O 1
ATOM 727 N N . HIS A 1 97 ? 4.938 9.048 5.333 1.00 86.44 97 HIS A N 1
ATOM 728 C CA . HIS A 1 97 ? 5.918 10.031 4.866 1.00 86.44 97 HIS A CA 1
ATOM 729 C C . HIS A 1 97 ? 7.353 9.572 5.128 1.00 86.44 97 HIS A C 1
ATOM 731 O O . HIS A 1 97 ? 8.200 9.683 4.242 1.00 86.44 97 HIS A O 1
ATOM 737 N N . ILE A 1 98 ? 7.607 8.991 6.303 1.00 89.88 98 ILE A N 1
ATOM 738 C CA . ILE A 1 98 ? 8.908 8.404 6.649 1.00 89.88 98 ILE A CA 1
ATOM 739 C C . ILE A 1 98 ? 9.273 7.295 5.655 1.00 89.88 98 ILE A C 1
ATOM 741 O O . ILE A 1 98 ? 10.395 7.265 5.151 1.00 89.88 98 ILE A O 1
ATOM 745 N N . GLY A 1 99 ? 8.314 6.431 5.308 1.00 84.88 99 GLY A N 1
ATOM 746 C CA . GLY A 1 99 ? 8.500 5.392 4.298 1.00 84.88 99 GLY A CA 1
ATOM 747 C C . GLY A 1 99 ? 8.955 5.961 2.954 1.00 84.88 99 GLY A C 1
ATOM 748 O O . GLY A 1 99 ? 9.921 5.466 2.379 1.00 84.88 99 GLY A O 1
ATOM 749 N N . THR A 1 100 ? 8.335 7.050 2.489 1.00 85.56 100 THR A N 1
ATOM 750 C CA . THR A 1 100 ? 8.751 7.737 1.255 1.00 85.56 100 THR A CA 1
ATOM 751 C C . THR A 1 100 ? 10.184 8.262 1.353 1.00 85.56 100 THR A C 1
ATOM 753 O O . THR A 1 100 ? 10.987 7.991 0.458 1.00 85.56 100 THR A O 1
ATOM 756 N N . ILE A 1 101 ? 10.528 8.937 2.456 1.00 90.88 101 ILE A N 1
ATOM 757 C CA . ILE A 1 101 ? 11.867 9.500 2.694 1.00 90.88 101 ILE A CA 1
ATOM 758 C C . ILE A 1 101 ? 12.944 8.412 2.655 1.00 90.88 101 ILE A C 1
ATOM 760 O O . ILE A 1 101 ? 13.996 8.626 2.063 1.00 90.88 101 ILE A O 1
ATOM 764 N N . ILE A 1 102 ? 12.679 7.238 3.234 1.00 89.88 102 ILE A N 1
ATOM 765 C CA . ILE A 1 102 ? 13.620 6.108 3.235 1.00 89.88 102 ILE A CA 1
ATOM 766 C C . ILE A 1 102 ? 13.653 5.414 1.866 1.00 89.88 102 ILE A C 1
ATOM 768 O O . ILE A 1 102 ? 14.719 5.038 1.379 1.00 89.88 102 ILE A O 1
ATOM 772 N N . SER A 1 103 ? 12.498 5.252 1.218 1.00 85.56 103 SER A N 1
ATOM 773 C CA . SER A 1 103 ? 12.394 4.530 -0.054 1.00 85.56 103 SER A CA 1
ATOM 774 C C . SER A 1 103 ? 13.170 5.200 -1.187 1.00 85.56 103 SER A C 1
ATOM 776 O O . SER A 1 103 ? 13.689 4.499 -2.054 1.00 85.56 103 SER A O 1
ATOM 778 N N . MET A 1 104 ? 13.281 6.533 -1.179 1.00 87.50 104 MET A N 1
ATOM 779 C CA . MET A 1 104 ? 13.948 7.288 -2.240 1.00 87.50 104 MET A CA 1
ATOM 780 C C . MET A 1 104 ? 15.459 6.983 -2.316 1.00 87.50 104 MET A C 1
ATOM 782 O O . MET A 1 104 ? 15.893 6.499 -3.365 1.00 87.50 104 MET A O 1
ATOM 786 N N . PRO A 1 105 ? 16.267 7.162 -1.249 1.00 89.50 105 PRO A N 1
ATOM 787 C CA . PRO A 1 105 ? 17.679 6.774 -1.252 1.00 89.50 105 PRO A CA 1
ATOM 788 C C . PRO A 1 105 ? 17.889 5.277 -1.484 1.00 89.50 105 PRO A C 1
ATOM 790 O O . PRO A 1 105 ? 18.754 4.891 -2.267 1.00 89.50 105 PRO A O 1
ATOM 793 N N . VAL A 1 106 ? 17.070 4.427 -0.850 1.00 88.12 106 VAL A N 1
ATOM 794 C CA . VAL A 1 106 ? 17.176 2.967 -0.994 1.00 88.12 106 VAL A CA 1
ATOM 795 C C . VAL A 1 106 ? 16.951 2.545 -2.444 1.00 88.12 106 VAL A C 1
ATOM 797 O O . VAL A 1 106 ? 17.683 1.706 -2.958 1.00 88.12 106 VAL A O 1
ATOM 800 N N . SER A 1 107 ? 15.990 3.158 -3.138 1.00 85.25 107 SER A N 1
ATOM 801 C CA . SER A 1 107 ? 15.754 2.892 -4.560 1.00 85.25 107 SER A CA 1
ATOM 802 C C . SER A 1 107 ? 16.954 3.276 -5.424 1.00 85.25 107 SER A C 1
ATOM 804 O O . SER A 1 107 ? 17.248 2.560 -6.376 1.00 85.25 107 SER A O 1
ATOM 806 N N . GLY A 1 108 ? 17.665 4.357 -5.077 1.00 85.50 108 GLY A N 1
ATOM 807 C CA . GLY A 1 108 ? 18.909 4.757 -5.740 1.00 85.50 108 GLY A CA 1
ATOM 808 C C . GLY A 1 108 ? 19.997 3.691 -5.610 1.00 85.50 108 GLY A C 1
ATOM 809 O O . GLY A 1 108 ? 20.486 3.192 -6.617 1.00 85.50 108 GLY A O 1
ATOM 810 N N . VAL A 1 109 ? 20.281 3.252 -4.381 1.00 88.06 109 VAL A N 1
ATOM 811 C CA . VAL A 1 109 ? 21.280 2.199 -4.113 1.00 88.06 109 VAL A CA 1
ATOM 812 C C . VAL A 1 109 ? 20.896 0.873 -4.781 1.00 88.06 109 VAL A C 1
ATOM 814 O O . VAL A 1 109 ? 21.732 0.191 -5.369 1.00 88.06 109 VAL A O 1
ATOM 817 N N . LEU A 1 110 ? 19.614 0.497 -4.743 1.00 84.88 110 LEU A N 1
ATOM 818 C CA . LEU A 1 110 ? 19.134 -0.725 -5.392 1.00 84.88 110 LEU A CA 1
ATOM 819 C C . LEU A 1 110 ? 19.222 -0.652 -6.923 1.00 84.88 110 LEU A C 1
ATOM 821 O O . LEU A 1 110 ? 19.427 -1.686 -7.561 1.00 84.88 110 LEU A O 1
ATOM 825 N N . ALA A 1 111 ? 19.089 0.537 -7.519 1.00 84.12 111 ALA A N 1
ATOM 826 C CA . ALA A 1 111 ? 19.202 0.730 -8.963 1.00 84.12 111 ALA A CA 1
ATOM 827 C C . ALA A 1 111 ? 20.621 0.474 -9.494 1.00 84.12 111 ALA A C 1
ATOM 829 O O . ALA A 1 111 ? 20.759 0.101 -10.657 1.00 84.12 111 ALA A O 1
ATOM 830 N N . GLU A 1 112 ? 21.649 0.652 -8.661 1.00 84.94 112 GLU A N 1
ATOM 831 C CA . GLU A 1 112 ? 23.064 0.455 -9.017 1.00 84.94 112 GLU A CA 1
ATOM 832 C C . GLU A 1 112 ? 23.488 -1.023 -9.013 1.00 84.94 112 GLU A C 1
ATOM 834 O O . GLU A 1 112 ? 24.566 -1.377 -9.490 1.00 84.94 112 GLU A O 1
ATOM 839 N N . THR A 1 113 ? 22.637 -1.917 -8.501 1.00 85.00 113 THR A N 1
ATOM 840 C CA . THR A 1 113 ? 22.905 -3.361 -8.488 1.00 85.00 113 THR A CA 1
ATOM 841 C C . THR A 1 113 ? 22.952 -3.951 -9.904 1.00 85.00 113 THR A C 1
ATOM 843 O O . THR A 1 113 ? 22.365 -3.415 -10.841 1.00 85.00 113 THR A O 1
ATOM 846 N N . ALA A 1 114 ? 23.579 -5.121 -10.074 1.00 77.75 114 ALA A N 1
ATOM 847 C CA . ALA A 1 114 ? 23.700 -5.802 -11.375 1.00 77.75 114 ALA A CA 1
ATOM 848 C C . ALA A 1 114 ? 22.349 -6.113 -12.066 1.00 77.75 114 ALA A C 1
ATOM 850 O O . ALA A 1 114 ? 22.283 -6.276 -13.283 1.00 77.75 114 ALA A O 1
ATOM 851 N N . LEU A 1 115 ? 21.261 -6.186 -11.294 1.00 76.50 115 LEU A N 1
ATOM 852 C CA . LEU A 1 115 ? 19.884 -6.391 -11.765 1.00 76.50 115 LEU A CA 1
ATOM 853 C C . LEU A 1 115 ? 19.160 -5.069 -12.107 1.00 76.50 115 LEU A C 1
ATOM 855 O O . LEU A 1 115 ? 18.053 -5.082 -12.662 1.00 76.50 115 LEU A O 1
ATOM 859 N N . GLY A 1 116 ? 19.796 -3.933 -11.818 1.00 80.94 116 GLY A N 1
ATOM 860 C CA . GLY A 1 116 ? 19.339 -2.585 -12.116 1.00 80.94 116 GLY A CA 1
ATOM 861 C C . GLY A 1 116 ? 18.039 -2.214 -11.406 1.00 80.94 116 GLY A C 1
ATOM 862 O O . GLY A 1 116 ? 17.708 -2.690 -10.322 1.00 80.94 116 GLY A O 1
ATOM 863 N N . TRP A 1 117 ? 17.225 -1.404 -12.081 1.00 78.25 117 TRP A N 1
ATOM 864 C CA . TRP A 1 117 ? 15.919 -0.944 -11.597 1.00 78.25 117 TRP A CA 1
ATOM 865 C C . TRP A 1 117 ? 14.937 -2.070 -11.240 1.00 78.25 117 TRP A C 1
ATOM 867 O O . TRP A 1 117 ? 14.009 -1.852 -10.464 1.00 78.25 117 TRP A O 1
ATOM 877 N N . LYS A 1 118 ? 15.117 -3.281 -11.786 1.00 79.25 118 LYS A N 1
ATOM 878 C CA . LYS A 1 118 ? 14.240 -4.426 -11.496 1.00 79.25 118 LYS A CA 1
ATOM 879 C C . LYS A 1 118 ? 14.329 -4.839 -10.027 1.00 79.25 118 LYS A C 1
ATOM 881 O O . LYS A 1 118 ? 13.314 -5.225 -9.451 1.00 79.25 118 LYS A O 1
ATOM 886 N N . THR A 1 119 ? 15.506 -4.700 -9.413 1.00 81.38 119 THR A N 1
ATOM 887 C CA . THR A 1 119 ? 15.732 -4.999 -7.993 1.00 81.38 119 THR A CA 1
ATOM 888 C C . THR A 1 119 ? 14.808 -4.182 -7.101 1.00 81.38 119 THR A C 1
ATOM 890 O O . THR A 1 119 ? 14.257 -4.720 -6.151 1.00 81.38 119 THR A O 1
ATOM 893 N N . ILE A 1 120 ? 14.549 -2.916 -7.446 1.00 82.88 120 ILE A N 1
ATOM 894 C CA . ILE A 1 120 ? 13.636 -2.042 -6.694 1.00 82.88 120 ILE A CA 1
ATOM 895 C C . ILE A 1 120 ? 12.245 -2.678 -6.610 1.00 82.88 120 ILE A C 1
ATOM 897 O O . ILE A 1 120 ? 11.674 -2.792 -5.527 1.00 82.88 120 ILE A O 1
ATOM 901 N N . PHE A 1 121 ? 11.719 -3.147 -7.745 1.00 79.50 121 PHE A N 1
ATOM 902 C CA . PHE A 1 121 ? 10.400 -3.775 -7.799 1.00 79.50 121 PHE A CA 1
ATOM 903 C C . PHE A 1 121 ? 10.355 -5.068 -6.986 1.00 79.50 121 PHE A C 1
ATOM 905 O O . PHE A 1 121 ? 9.396 -5.271 -6.244 1.00 79.50 121 PHE A O 1
ATOM 912 N N . TYR A 1 122 ? 11.381 -5.919 -7.078 1.00 81.00 122 TYR A N 1
ATOM 913 C CA . TYR A 1 122 ? 11.425 -7.171 -6.320 1.00 81.00 122 TYR A CA 1
ATOM 914 C C . TYR A 1 122 ? 11.548 -6.941 -4.813 1.00 81.00 122 TYR A C 1
ATOM 916 O O . TYR A 1 122 ? 10.787 -7.535 -4.052 1.00 81.00 122 TYR A O 1
ATOM 924 N N . SER A 1 123 ? 12.435 -6.047 -4.378 1.00 83.38 123 SER A N 1
ATOM 925 C CA . SER A 1 123 ? 12.658 -5.753 -2.960 1.00 83.38 123 SER A CA 1
ATOM 926 C C . SER A 1 123 ? 11.426 -5.129 -2.304 1.00 83.38 123 SER A C 1
ATOM 928 O O . SER A 1 123 ? 10.978 -5.596 -1.258 1.00 83.38 123 SER A O 1
ATOM 930 N N . ILE A 1 124 ? 10.839 -4.107 -2.940 1.00 82.31 124 ILE A N 1
ATOM 931 C CA . ILE A 1 124 ? 9.641 -3.422 -2.429 1.00 82.31 124 ILE A CA 1
ATOM 932 C C . ILE A 1 124 ? 8.450 -4.389 -2.398 1.00 82.31 124 ILE A C 1
ATOM 934 O O . ILE A 1 124 ? 7.732 -4.450 -1.400 1.00 82.31 124 ILE A O 1
ATOM 938 N N . SER A 1 125 ? 8.254 -5.182 -3.459 1.00 76.88 125 SER A N 1
ATOM 939 C CA . SER A 1 125 ? 7.156 -6.157 -3.507 1.00 76.88 125 SER A CA 1
ATOM 940 C C . SER A 1 125 ? 7.339 -7.257 -2.464 1.00 76.88 125 SER A C 1
ATOM 942 O O . SER A 1 125 ? 6.379 -7.617 -1.790 1.00 76.88 125 SER A O 1
ATOM 944 N N . GLY A 1 126 ? 8.562 -7.760 -2.278 1.00 82.12 126 GLY A N 1
ATOM 945 C CA . GLY A 1 126 ? 8.876 -8.759 -1.257 1.00 82.12 126 GLY A CA 1
ATOM 946 C C . GLY A 1 126 ? 8.560 -8.264 0.154 1.00 82.12 126 GLY A C 1
ATOM 947 O O . GLY A 1 126 ? 7.883 -8.958 0.911 1.00 82.12 126 GLY A O 1
ATOM 948 N N . LEU A 1 127 ? 8.962 -7.032 0.483 1.00 84.19 127 LEU A N 1
ATOM 949 C CA . LEU A 1 127 ? 8.635 -6.407 1.765 1.00 84.19 127 LEU A CA 1
ATOM 950 C C . LEU A 1 127 ? 7.120 -6.220 1.945 1.00 84.19 127 LEU A C 1
ATOM 952 O O . LEU A 1 127 ? 6.586 -6.476 3.025 1.00 84.19 127 LEU A O 1
ATOM 956 N N . MET A 1 128 ? 6.409 -5.820 0.889 1.00 80.62 128 MET A N 1
ATOM 957 C CA . MET A 1 128 ? 4.952 -5.680 0.915 1.00 80.62 128 MET A CA 1
ATOM 958 C C . MET A 1 128 ? 4.256 -7.023 1.175 1.00 80.62 128 MET A C 1
ATOM 960 O O . MET A 1 128 ? 3.364 -7.097 2.015 1.00 80.62 1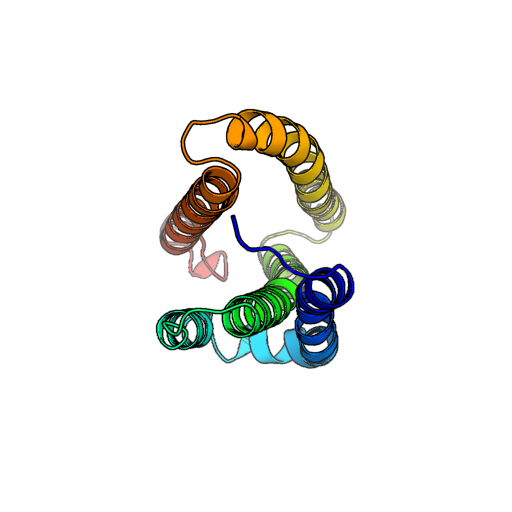28 MET A O 1
ATOM 964 N N . PHE A 1 129 ? 4.665 -8.101 0.503 1.00 81.12 129 PHE A N 1
ATOM 965 C CA . PHE A 1 129 ? 4.079 -9.425 0.730 1.00 81.12 129 PHE A CA 1
ATOM 966 C C . PHE A 1 129 ? 4.402 -9.971 2.120 1.00 81.12 129 PHE A C 1
ATOM 968 O O . PHE A 1 129 ? 3.526 -10.551 2.758 1.00 81.12 129 PHE A O 1
ATOM 975 N N . LEU A 1 130 ? 5.621 -9.749 2.615 1.00 83.06 130 LEU A N 1
ATOM 976 C CA . LEU A 1 130 ? 6.014 -10.157 3.960 1.00 83.06 130 LEU A CA 1
ATOM 977 C C . LEU A 1 130 ? 5.193 -9.424 5.025 1.00 83.06 130 LEU A C 1
ATOM 979 O O . LEU A 1 130 ? 4.628 -10.053 5.915 1.00 83.06 130 LEU A O 1
ATOM 983 N N . THR A 1 131 ? 5.061 -8.104 4.905 1.00 78.44 131 THR A N 1
ATOM 984 C CA . THR A 1 131 ? 4.251 -7.312 5.841 1.00 78.44 131 THR A CA 1
ATOM 985 C C . THR A 1 131 ? 2.763 -7.653 5.743 1.00 78.44 131 THR A C 1
ATOM 987 O O . THR A 1 131 ? 2.109 -7.772 6.775 1.00 78.44 131 THR A O 1
ATOM 990 N N . ALA A 1 132 ? 2.230 -7.915 4.546 1.00 76.56 132 ALA A N 1
ATOM 991 C CA . ALA A 1 132 ? 0.858 -8.393 4.367 1.00 76.56 132 ALA A CA 1
ATOM 992 C C . ALA A 1 132 ? 0.628 -9.784 4.983 1.00 76.56 132 ALA A C 1
ATOM 994 O O . ALA A 1 132 ? -0.422 -10.019 5.578 1.00 76.56 132 ALA A O 1
ATOM 995 N N . ALA A 1 133 ? 1.597 -10.699 4.876 1.00 78.69 133 ALA A N 1
ATOM 996 C CA . ALA A 1 133 ? 1.521 -12.021 5.495 1.00 78.69 133 ALA A CA 1
ATOM 997 C C . ALA A 1 133 ? 1.528 -11.927 7.027 1.00 78.69 133 ALA A C 1
ATOM 999 O O . ALA A 1 133 ? 0.691 -12.550 7.678 1.00 78.69 133 ALA A O 1
ATOM 1000 N N . LEU A 1 134 ? 2.408 -11.094 7.595 1.00 78.62 134 LEU A N 1
ATOM 1001 C CA . LEU A 1 134 ? 2.408 -10.800 9.029 1.00 78.62 134 LEU A CA 1
ATOM 1002 C C . LEU A 1 134 ? 1.062 -10.202 9.456 1.00 78.62 134 LEU A C 1
ATOM 1004 O O . LEU A 1 134 ? 0.456 -10.667 10.416 1.00 78.62 134 LEU A O 1
ATOM 1008 N N . TRP A 1 135 ? 0.539 -9.233 8.704 1.00 75.19 135 TRP A N 1
ATOM 1009 C CA . TRP A 1 135 ? -0.758 -8.628 8.996 1.00 75.19 135 TRP A CA 1
ATOM 1010 C C . TRP A 1 135 ? -1.902 -9.644 8.940 1.00 75.19 135 TRP A C 1
ATOM 1012 O O . TRP A 1 135 ? -2.756 -9.647 9.814 1.00 75.19 135 TRP A O 1
ATOM 1022 N N . TYR A 1 136 ? -1.909 -10.552 7.963 1.00 75.00 136 TYR A N 1
ATOM 1023 C CA . TYR A 1 136 ? -2.923 -11.604 7.868 1.00 75.00 136 TYR A CA 1
ATOM 1024 C C . TYR A 1 136 ? -2.910 -12.556 9.075 1.00 75.00 136 TYR A C 1
ATOM 1026 O O . TYR A 1 136 ? -3.961 -13.046 9.479 1.00 75.00 136 TYR A O 1
ATOM 1034 N N . TRP A 1 137 ? -1.734 -12.824 9.648 1.00 71.81 137 TRP A N 1
ATOM 1035 C CA . TRP A 1 137 ? -1.591 -13.721 10.797 1.00 71.81 137 TRP A CA 1
ATOM 1036 C C . TRP A 1 137 ? -1.887 -13.044 12.137 1.00 71.81 137 TRP A C 1
ATOM 1038 O O . TRP A 1 137 ? -2.460 -13.681 13.019 1.00 71.81 137 TRP A O 1
ATOM 1048 N N . PHE A 1 138 ? -1.485 -11.781 12.299 1.00 71.44 138 PHE A N 1
ATOM 1049 C CA . PHE A 1 138 ? -1.551 -11.081 13.584 1.00 71.44 138 PHE A CA 1
ATOM 1050 C C . PHE A 1 138 ? -2.717 -10.097 13.704 1.00 71.44 138 PHE A C 1
ATOM 1052 O O . PHE A 1 138 ? -3.140 -9.812 14.819 1.00 71.44 138 PHE A O 1
ATOM 1059 N N . ALA A 1 139 ? -3.249 -9.559 12.605 1.00 70.19 139 ALA A N 1
ATOM 1060 C CA . ALA A 1 139 ? -4.306 -8.559 12.681 1.00 70.19 139 ALA A CA 1
ATOM 1061 C C . ALA A 1 139 ? -5.692 -9.204 12.799 1.00 70.19 139 ALA A C 1
ATOM 1063 O O . ALA A 1 139 ? -6.018 -10.162 12.098 1.00 70.19 139 ALA A O 1
ATOM 1064 N N . ALA A 1 140 ? -6.546 -8.608 13.632 1.00 70.00 140 ALA A N 1
ATOM 1065 C CA . ALA A 1 140 ? -7.964 -8.938 13.708 1.00 70.00 140 ALA A CA 1
ATOM 1066 C C . ALA A 1 140 ? -8.833 -7.713 13.395 1.00 70.00 140 ALA A C 1
ATOM 1068 O O . ALA A 1 140 ? -8.499 -6.569 13.719 1.00 70.00 140 ALA A O 1
ATOM 1069 N N . SER A 1 141 ? -9.979 -7.960 12.760 1.00 67.50 141 SER A N 1
ATOM 1070 C CA . SER A 1 141 ? -10.912 -6.914 12.315 1.00 67.50 141 SER A CA 1
ATOM 1071 C C . SER A 1 141 ? -11.618 -6.200 13.472 1.00 67.50 141 SER A C 1
ATOM 1073 O O . SER A 1 141 ? -12.165 -5.105 13.289 1.00 67.50 141 SER A O 1
ATOM 1075 N N . SER A 1 142 ? -11.611 -6.812 14.655 1.00 61.16 142 SER A N 1
ATOM 1076 C CA . SER A 1 142 ? -12.116 -6.259 15.903 1.00 61.16 142 SER A CA 1
ATOM 1077 C C . SER A 1 142 ? -11.321 -6.816 17.094 1.00 61.16 142 SER A C 1
ATOM 1079 O O . SER A 1 142 ? -10.812 -7.936 17.000 1.00 61.16 142 SER A O 1
ATOM 1081 N N . PRO A 1 143 ? -11.229 -6.076 18.216 1.00 62.09 143 PRO A N 1
ATOM 1082 C CA . PRO A 1 143 ? -10.573 -6.565 19.432 1.00 62.09 143 PRO A CA 1
ATOM 1083 C C . PRO A 1 143 ? -11.160 -7.887 19.942 1.00 62.09 143 PRO A C 1
ATOM 1085 O O . PRO A 1 143 ? -10.424 -8.747 20.406 1.00 62.09 143 PRO A O 1
ATOM 1088 N N . ALA A 1 144 ? -12.474 -8.080 19.780 1.00 59.59 144 ALA A N 1
ATOM 1089 C CA . ALA A 1 144 ? -13.187 -9.287 20.199 1.00 59.59 144 ALA A CA 1
ATOM 1090 C C . ALA A 1 144 ? -12.848 -10.541 19.366 1.00 59.59 144 ALA A C 1
ATOM 1092 O O . ALA A 1 144 ? -13.062 -11.658 19.823 1.00 59.59 144 ALA A O 1
ATOM 1093 N N . GLU A 1 145 ? -12.325 -10.375 18.149 1.00 61.47 145 GLU A N 1
ATOM 1094 C CA . GLU A 1 145 ? -11.907 -11.481 17.271 1.00 61.47 145 GLU A CA 1
ATOM 1095 C C . GLU A 1 145 ? -10.400 -11.773 17.376 1.00 61.47 145 GLU A C 1
ATOM 1097 O O . GLU A 1 145 ? -9.871 -12.636 16.669 1.00 61.47 145 GLU A O 1
ATOM 1102 N N . HIS A 1 146 ? -9.677 -11.039 18.226 1.00 60.44 146 HIS A N 1
ATOM 1103 C CA . HIS A 1 146 ? -8.229 -11.133 18.316 1.00 60.44 146 HIS A CA 1
ATOM 1104 C C . HIS A 1 146 ? -7.798 -12.354 19.138 1.00 60.44 146 HIS A C 1
ATOM 1106 O O . HIS A 1 146 ? -7.915 -12.372 20.359 1.00 60.44 146 HIS A O 1
ATOM 1112 N N . ARG A 1 147 ? -7.214 -13.364 18.477 1.00 56.31 147 ARG A N 1
ATOM 1113 C CA . ARG A 1 147 ? -6.802 -14.644 19.098 1.00 56.31 147 ARG A CA 1
ATOM 1114 C C . ARG A 1 147 ? -5.860 -14.531 20.304 1.00 56.31 147 ARG A C 1
ATOM 1116 O O . ARG A 1 147 ? -5.778 -15.486 21.064 1.00 56.31 147 ARG A O 1
ATOM 1123 N N . MET A 1 148 ? -5.133 -13.421 20.461 1.00 56.97 148 MET A N 1
ATOM 1124 C CA . MET A 1 148 ? -4.230 -13.203 21.607 1.00 56.97 148 MET A CA 1
ATOM 1125 C C . MET A 1 148 ? -4.811 -12.323 22.720 1.00 56.97 148 MET A C 1
ATOM 1127 O O . MET A 1 148 ? -4.141 -12.135 23.728 1.00 56.97 148 MET A O 1
ATOM 1131 N N . MET A 1 149 ? -6.005 -11.751 22.541 1.00 51.47 149 MET A N 1
ATOM 1132 C CA . MET A 1 149 ? -6.700 -11.008 23.597 1.00 51.47 149 MET A CA 1
ATOM 1133 C C . MET A 1 149 ? -7.908 -11.838 24.036 1.00 51.47 149 MET A C 1
ATOM 1135 O O . MET A 1 149 ? -9.034 -11.570 23.627 1.00 51.47 149 MET A O 1
ATOM 1139 N N . SER A 1 150 ? -7.633 -12.902 24.794 1.00 40.19 150 SER A N 1
ATOM 1140 C CA . SER A 1 150 ? -8.636 -13.591 25.615 1.00 40.19 150 SER A CA 1
ATOM 1141 C C . SER A 1 150 ? -8.590 -13.064 27.038 1.00 40.19 150 SER A C 1
ATOM 1143 O O . SER A 1 150 ? -7.501 -12.616 27.462 1.00 40.19 150 SER A O 1
#

Secondary structure (DSSP, 8-state):
-----HHHHHHHHHHHHHHHHHHHTTHHHHTTTS-THHHHHHHHH--S-SHHHHHHHHHHHHHHHTTHHHHHHHHHHHHS-HHHHHHHHHHHHHHHHHHHHHHHHHHHHHHTSTTTHHHHHHHHHHHHHHHHHHHHHH--SSGGG-TT--

Organism: Operophtera brumata (NCBI:txid104452)

Sequence (150 aa):
IYEWDKKTQGLILSSFFWGYMAMQIPAGLLAKKYGGKLILLVALLTSGGGWPCVCVCRVVMGLTQACLFPASHTLLGRWLPASERTALTGLVYGGSHIGTIISMPVSGVLAETALGWKTIFYSISGLMFLTAALWYWFAASSPAEHRMMS

Radius of gyration: 17.97 Å; chains: 1; bounding box: 42×26×51 Å

Foldseek 3Di:
DDPDDPVLVVLLVCLLVVLQVVQLVCLLVCVPPPPPPVLVVQLVVLPDDDSVSSSSNSSSNNNVVSNVLSLVLLQLVQEDDPVCSVVVNVVVVVVVVVCVVVLVVVC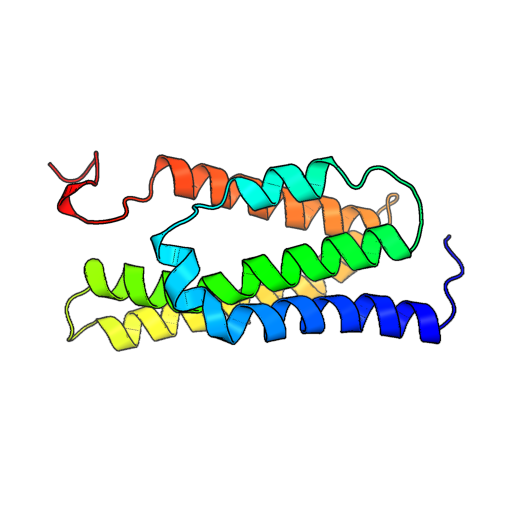VVQQPDPVHNVSSVVVVVVVVVVVVVVCVVQPDSHLVRGPPND